Protein AF-A0A846MXH7-F1 (afdb_monomer_lite)

InterPro domains:
  IPR007420 Protein of unknown function DUF465 [PF04325] (18-61)
  IPR038444 DUF465 superfamily [G3DSA:6.10.280.50] (12-64)

Structure (mmCIF, N/CA/C/O backbone):
data_AF-A0A846MXH7-F1
#
_entry.id   AF-A0A846MXH7-F1
#
loop_
_atom_site.group_PDB
_atom_site.id
_atom_site.type_symbol
_atom_site.label_atom_id
_atom_site.label_alt_id
_atom_site.label_comp_id
_atom_site.label_asym_id
_atom_site.label_entity_id
_atom_site.label_seq_id
_atom_site.pdbx_PDB_ins_code
_atom_site.Cartn_x
_atom_site.Cartn_y
_atom_site.Cartn_z
_atom_site.occupancy
_atom_site.B_iso_or_equiv
_atom_site.auth_seq_id
_atom_site.auth_comp_id
_atom_site.auth_asym_id
_atom_site.auth_atom_id
_atom_site.pdbx_PDB_model_num
ATOM 1 N N . MET A 1 1 ? -6.157 1.528 29.530 1.00 41.12 1 MET A N 1
ATOM 2 C CA . MET A 1 1 ? -6.554 2.519 28.511 1.00 41.12 1 MET A CA 1
ATOM 3 C C . MET A 1 1 ? -6.859 1.743 27.249 1.00 41.12 1 MET A C 1
ATOM 5 O O . MET A 1 1 ? -5.975 1.532 26.434 1.00 41.12 1 MET A O 1
ATOM 9 N N . SER A 1 2 ? -8.068 1.197 27.182 1.00 45.75 2 SER A N 1
ATOM 10 C CA . SER A 1 2 ? -8.538 0.400 26.052 1.00 45.75 2 SER A CA 1
ATOM 11 C C . SER A 1 2 ? -9.356 1.362 25.209 1.00 45.75 2 SER A C 1
ATOM 13 O O . SER A 1 2 ? -10.479 1.684 25.583 1.00 45.75 2 SER A O 1
ATOM 15 N N . SER A 1 3 ? -8.736 1.959 24.192 1.00 51.84 3 SER A N 1
ATOM 16 C CA . SER A 1 3 ? -9.408 2.938 23.341 1.00 51.84 3 SER A CA 1
ATOM 17 C C . SER A 1 3 ? -10.573 2.262 22.621 1.00 51.84 3 SER A C 1
ATOM 19 O O . SER A 1 3 ? -10.361 1.476 21.701 1.00 51.84 3 SER A O 1
ATOM 21 N N . GLU A 1 4 ? -11.798 2.568 23.048 1.00 61.88 4 GLU A N 1
ATOM 22 C CA . GLU A 1 4 ? -12.996 2.405 22.230 1.00 61.88 4 GLU A CA 1
ATOM 23 C C . GLU A 1 4 ? -12.807 3.277 20.990 1.00 61.88 4 GLU A C 1
ATOM 25 O O . GLU A 1 4 ? -12.969 4.494 21.041 1.00 61.88 4 GLU A O 1
ATOM 30 N N . VAL A 1 5 ? -12.405 2.671 19.872 1.00 62.88 5 VAL A N 1
ATOM 31 C CA . VAL A 1 5 ? -12.433 3.355 18.580 1.00 62.88 5 VAL A CA 1
ATOM 32 C C . VAL A 1 5 ? -13.898 3.663 18.295 1.00 62.88 5 VAL A C 1
ATOM 34 O O . VAL A 1 5 ? -14.692 2.765 17.997 1.00 62.88 5 VAL A O 1
ATOM 37 N N . THR A 1 6 ? -14.270 4.930 18.449 1.00 68.00 6 THR A N 1
ATOM 38 C CA . THR A 1 6 ? -15.656 5.384 18.322 1.00 68.00 6 THR A CA 1
ATOM 39 C C . THR A 1 6 ? -16.180 5.053 16.918 1.00 68.00 6 THR A C 1
ATOM 41 O O . THR A 1 6 ? -15.437 5.145 15.942 1.00 68.00 6 THR A O 1
ATOM 44 N N . ALA A 1 7 ? -17.465 4.713 16.773 1.00 73.25 7 ALA A N 1
ATOM 45 C CA . ALA A 1 7 ? -18.085 4.398 15.475 1.00 73.25 7 ALA A CA 1
ATOM 46 C C . ALA A 1 7 ? -17.708 5.345 14.300 1.00 73.25 7 ALA A C 1
ATOM 48 O O . ALA A 1 7 ? -17.391 4.835 13.224 1.00 73.25 7 ALA A O 1
ATOM 49 N N . PRO A 1 8 ? -17.669 6.689 14.454 1.00 78.38 8 PRO A N 1
ATOM 50 C CA . PRO A 1 8 ? -17.224 7.580 13.375 1.00 78.38 8 PRO A CA 1
ATOM 51 C C . PRO A 1 8 ? -15.733 7.441 13.018 1.00 78.38 8 PRO A C 1
ATOM 53 O O . PRO A 1 8 ? -15.364 7.583 11.855 1.00 78.38 8 PRO A O 1
ATOM 56 N N . GLU A 1 9 ? -14.872 7.125 13.983 1.00 80.69 9 GLU A N 1
ATOM 57 C CA . GLU A 1 9 ? -13.431 6.957 13.772 1.00 80.69 9 GLU A CA 1
ATOM 58 C C . GLU A 1 9 ? -13.131 5.677 12.976 1.00 80.69 9 GLU A C 1
ATOM 60 O O . GLU A 1 9 ? -12.313 5.694 12.055 1.00 80.69 9 GLU A O 1
ATOM 65 N N . GLN A 1 10 ? -13.880 4.595 13.228 1.00 82.75 10 GLN A N 1
ATOM 66 C CA . GLN A 1 10 ? -13.793 3.366 12.428 1.00 82.75 10 GLN A CA 1
ATOM 67 C C . GLN A 1 10 ? -14.173 3.598 10.960 1.00 82.75 10 GLN A C 1
ATO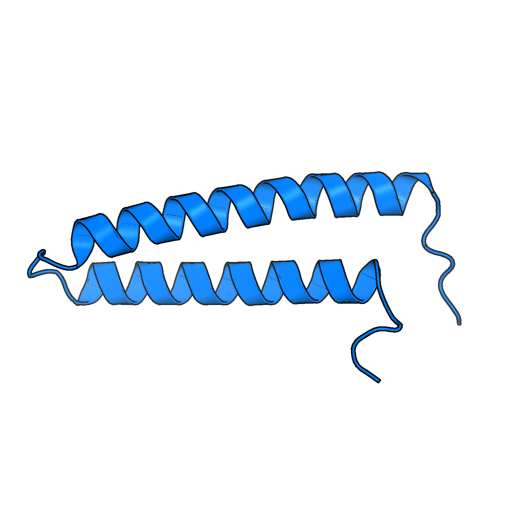M 69 O O . GLN A 1 10 ? -13.550 3.029 10.064 1.00 82.75 10 GLN A O 1
ATOM 74 N N . VAL A 1 11 ? -15.182 4.437 10.694 1.00 87.00 11 VAL A N 1
ATOM 75 C CA . VAL A 1 11 ? -15.602 4.776 9.322 1.00 87.00 11 VAL A CA 1
ATOM 76 C C . VAL A 1 11 ? -14.489 5.520 8.585 1.00 87.00 11 VAL A C 1
ATOM 78 O O . VAL A 1 11 ? -14.177 5.170 7.447 1.00 87.00 11 VAL A O 1
ATOM 81 N N . ILE A 1 12 ? -13.842 6.488 9.241 1.00 89.69 12 ILE A N 1
ATOM 82 C CA . ILE A 1 12 ? -12.709 7.233 8.671 1.00 89.69 12 ILE A CA 1
ATOM 83 C C . ILE A 1 12 ? -11.535 6.292 8.381 1.00 89.69 12 ILE A C 1
ATOM 85 O O . ILE A 1 12 ? -10.962 6.332 7.292 1.00 89.69 12 ILE A O 1
ATOM 89 N N . LEU A 1 13 ? -11.195 5.413 9.327 1.00 88.56 13 LEU A N 1
ATOM 90 C CA . LEU A 1 13 ? -10.119 4.437 9.157 1.00 88.56 13 LEU A CA 1
ATOM 91 C C . LEU A 1 13 ? -10.408 3.459 8.011 1.00 88.56 13 LEU A C 1
ATOM 93 O O . LEU A 1 13 ? -9.514 3.184 7.218 1.00 88.56 13 LEU A O 1
ATOM 97 N N . ARG A 1 14 ? -11.650 2.982 7.863 1.00 87.81 14 ARG A N 1
ATOM 98 C CA . ARG A 1 14 ? -12.058 2.117 6.740 1.00 87.81 14 ARG A CA 1
ATOM 99 C C . ARG A 1 14 ? -12.025 2.834 5.391 1.00 87.81 14 ARG A C 1
ATOM 101 O O . ARG A 1 14 ? -11.605 2.236 4.400 1.00 87.81 14 ARG A O 1
ATOM 108 N N . ALA A 1 15 ? -12.439 4.100 5.340 1.00 91.62 15 ALA A N 1
ATOM 109 C CA . ALA A 1 15 ? -12.332 4.910 4.128 1.00 91.62 15 ALA A CA 1
ATOM 110 C C . ALA A 1 15 ? -10.861 5.064 3.715 1.00 91.62 15 ALA A C 1
ATOM 112 O O . ALA A 1 15 ? -10.492 4.729 2.592 1.00 91.62 15 ALA A O 1
ATOM 113 N N . LYS A 1 16 ? -10.001 5.436 4.669 1.00 91.12 16 LYS A N 1
ATOM 114 C CA . LYS A 1 16 ? -8.556 5.558 4.454 1.00 91.12 16 LYS A CA 1
ATOM 115 C C . LYS A 1 16 ? -7.900 4.232 4.063 1.00 91.12 16 LYS A C 1
ATOM 117 O O . LYS A 1 16 ? -7.025 4.211 3.205 1.00 91.12 16 LYS A O 1
ATOM 122 N N . LEU A 1 17 ? -8.323 3.122 4.668 1.00 91.56 17 LEU A N 1
ATOM 123 C CA . LEU A 1 17 ? -7.868 1.782 4.299 1.00 91.56 17 LEU A CA 1
ATOM 124 C C . LEU A 1 17 ? -8.186 1.488 2.830 1.00 91.56 17 LEU A C 1
ATOM 126 O O . LEU A 1 17 ? -7.321 1.022 2.099 1.00 91.56 17 LEU A O 1
ATOM 130 N N . THR A 1 18 ? -9.405 1.807 2.391 1.00 92.50 18 THR A N 1
ATOM 131 C CA . THR A 1 18 ? -9.839 1.595 1.004 1.00 92.50 18 THR A CA 1
ATOM 132 C C . THR A 1 18 ? -8.999 2.417 0.025 1.00 92.50 18 THR A C 1
ATOM 134 O O . THR A 1 18 ? -8.542 1.879 -0.981 1.00 92.50 18 THR A O 1
ATOM 137 N N . GLU A 1 19 ? -8.737 3.688 0.341 1.00 94.25 19 GLU A N 1
ATOM 138 C CA . GLU A 1 19 ? -7.860 4.555 -0.459 1.00 94.25 19 GLU A CA 1
ATOM 139 C C . GLU A 1 19 ? -6.439 3.990 -0.564 1.00 94.25 19 GLU A C 1
ATOM 141 O O . GLU A 1 19 ? -5.906 3.860 -1.664 1.00 94.25 19 GLU A O 1
ATOM 146 N N . LEU A 1 20 ? -5.842 3.588 0.562 1.00 92.81 20 LEU A N 1
ATOM 147 C CA . LEU A 1 20 ? -4.486 3.034 0.584 1.00 92.81 20 LEU A CA 1
ATOM 148 C C . LEU A 1 20 ? -4.387 1.702 -0.166 1.00 92.81 20 LEU A C 1
ATOM 150 O O . LEU A 1 20 ? -3.392 1.458 -0.846 1.00 92.81 20 LEU A O 1
ATOM 154 N N . VAL A 1 21 ? -5.400 0.837 -0.058 1.00 92.00 21 VAL A N 1
ATOM 155 C CA . VAL A 1 21 ? -5.464 -0.432 -0.800 1.00 92.00 21 VAL A CA 1
ATOM 156 C C . VAL A 1 21 ? -5.566 -0.173 -2.302 1.00 92.00 21 VAL A C 1
ATOM 158 O O . VAL A 1 21 ? -4.885 -0.845 -3.080 1.00 92.00 21 VAL A O 1
ATOM 161 N N . GLN A 1 22 ? -6.374 0.808 -2.714 1.00 95.06 22 GLN A N 1
ATOM 162 C CA . GLN A 1 22 ? -6.474 1.203 -4.116 1.00 95.06 22 GLN A CA 1
ATOM 163 C C . GLN A 1 22 ? -5.135 1.747 -4.629 1.00 95.06 22 GLN A C 1
ATOM 165 O O . GLN A 1 22 ? -4.626 1.251 -5.630 1.00 95.06 22 GLN A O 1
ATOM 170 N N . GLU A 1 23 ? -4.508 2.673 -3.897 1.00 94.44 23 GLU A N 1
ATOM 171 C CA . GLU A 1 23 ? -3.204 3.236 -4.264 1.00 94.44 23 GLU A CA 1
ATOM 172 C C . GLU A 1 23 ? -2.117 2.152 -4.334 1.00 94.44 23 GLU A C 1
ATOM 174 O O . GLU A 1 23 ? -1.304 2.135 -5.257 1.00 94.44 23 GLU A O 1
ATOM 179 N N . HIS A 1 24 ? -2.121 1.198 -3.397 1.00 94.00 24 HIS A N 1
ATOM 180 C CA 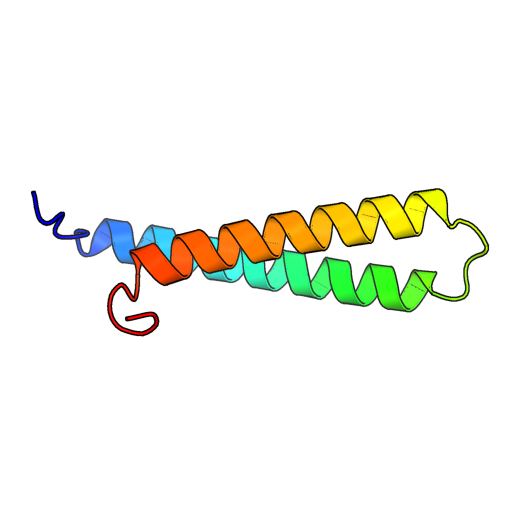. HIS A 1 24 ? -1.209 0.056 -3.412 1.00 94.00 24 HIS A CA 1
ATOM 181 C C . HIS A 1 24 ? -1.403 -0.806 -4.666 1.00 94.00 24 HIS A C 1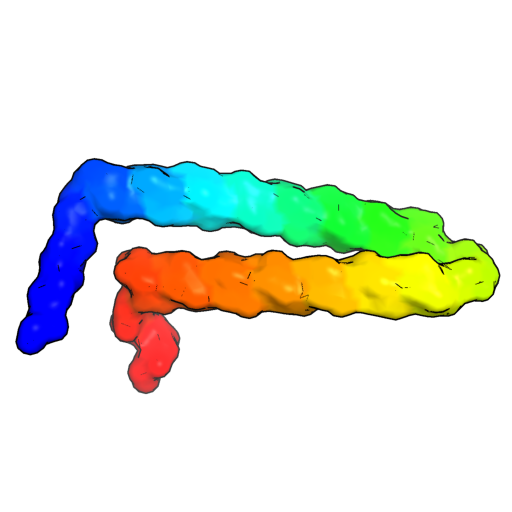
ATOM 183 O O . HIS A 1 24 ? -0.417 -1.237 -5.266 1.00 94.00 24 HIS A O 1
ATOM 189 N N . ARG A 1 25 ? -2.653 -1.055 -5.076 1.00 93.19 25 ARG A N 1
ATOM 190 C CA . ARG A 1 25 ? -2.976 -1.821 -6.288 1.00 93.19 25 ARG A CA 1
ATOM 191 C C . ARG A 1 25 ? -2.534 -1.097 -7.559 1.00 93.19 25 ARG A C 1
ATOM 193 O O . ARG A 1 25 ? -1.997 -1.737 -8.461 1.00 93.19 25 ARG A O 1
ATOM 200 N N . ASP A 1 26 ? -2.713 0.218 -7.611 1.00 93.69 26 ASP A N 1
ATOM 201 C CA . ASP A 1 26 ? -2.275 1.043 -8.739 1.00 93.69 26 ASP A CA 1
ATOM 202 C C . ASP A 1 26 ? -0.742 1.070 -8.839 1.00 93.69 26 ASP A C 1
ATOM 204 O O . ASP A 1 26 ? -0.174 0.945 -9.926 1.00 93.69 26 ASP A O 1
ATOM 208 N N . LEU A 1 27 ? -0.054 1.153 -7.694 1.00 92.69 27 LEU A N 1
ATOM 209 C CA . LEU A 1 27 ? 1.401 1.010 -7.611 1.00 92.69 27 LEU A CA 1
ATOM 210 C C . LEU A 1 27 ? 1.874 -0.365 -8.075 1.00 92.69 27 LEU A C 1
ATOM 212 O O . LEU A 1 27 ? 2.931 -0.451 -8.696 1.00 92.69 27 LEU A O 1
ATOM 216 N N . ASP A 1 28 ? 1.111 -1.419 -7.794 1.00 93.19 28 ASP A N 1
ATOM 217 C CA . ASP A 1 28 ? 1.421 -2.764 -8.267 1.00 93.19 28 ASP A CA 1
ATOM 218 C C . ASP A 1 28 ? 1.351 -2.864 -9.787 1.00 93.19 28 ASP A C 1
ATOM 220 O O . ASP A 1 28 ? 2.321 -3.271 -10.421 1.00 93.19 28 ASP A O 1
ATOM 224 N N . ALA A 1 29 ? 0.261 -2.374 -10.382 1.00 92.94 29 ALA A N 1
ATOM 225 C CA . ALA A 1 29 ? 0.118 -2.327 -11.833 1.00 92.94 29 ALA A CA 1
ATOM 226 C C . ALA A 1 29 ? 1.233 -1.498 -12.498 1.00 92.94 29 ALA A C 1
ATOM 228 O O . ALA A 1 29 ? 1.743 -1.870 -13.555 1.00 92.94 29 ALA A O 1
ATOM 229 N N . ALA A 1 30 ? 1.653 -0.394 -11.869 1.00 90.81 30 ALA A N 1
ATOM 230 C CA . ALA A 1 30 ? 2.766 0.420 -12.351 1.00 90.81 30 ALA A CA 1
ATOM 231 C C . ALA A 1 30 ? 4.120 -0.306 -12.259 1.00 90.81 30 ALA A C 1
ATOM 233 O O . ALA A 1 30 ? 4.948 -0.171 -13.160 1.00 90.81 30 ALA A O 1
ATOM 234 N N . ILE A 1 31 ? 4.361 -1.074 -11.190 1.00 90.44 31 ILE A N 1
ATOM 235 C CA . ILE A 1 31 ? 5.576 -1.888 -11.040 1.00 90.44 31 ILE A CA 1
ATOM 236 C C . ILE A 1 31 ? 5.603 -3.001 -12.086 1.00 90.44 31 ILE A C 1
ATOM 238 O O . ILE A 1 31 ? 6.643 -3.190 -12.714 1.00 90.44 31 ILE A O 1
ATOM 242 N N . ASP A 1 32 ? 4.481 -3.689 -12.299 1.00 91.19 32 ASP A N 1
ATOM 243 C CA . ASP A 1 32 ? 4.364 -4.757 -13.294 1.00 91.19 32 ASP A CA 1
ATOM 244 C C . ASP A 1 32 ? 4.610 -4.222 -14.710 1.00 91.19 32 ASP A C 1
ATOM 246 O O . ASP A 1 32 ? 5.383 -4.805 -15.466 1.00 91.19 32 ASP A O 1
ATOM 250 N N . ALA A 1 33 ? 4.055 -3.051 -15.041 1.00 89.25 33 ALA A N 1
ATOM 251 C CA . ALA A 1 33 ? 4.304 -2.383 -16.319 1.00 89.25 33 ALA A CA 1
ATOM 252 C C . ALA A 1 33 ? 5.767 -1.929 -16.498 1.00 89.25 33 ALA A C 1
ATOM 254 O O . ALA A 1 33 ? 6.250 -1.822 -17.624 1.00 89.25 33 ALA A O 1
ATOM 255 N N . MET A 1 34 ? 6.482 -1.653 -15.401 1.00 85.38 34 MET A N 1
ATOM 256 C CA . MET A 1 34 ? 7.895 -1.257 -15.417 1.00 85.38 34 MET A CA 1
ATOM 257 C C . MET A 1 34 ? 8.868 -2.429 -15.297 1.00 85.38 34 MET A C 1
ATOM 259 O O . MET A 1 34 ? 10.074 -2.203 -15.369 1.00 85.38 34 MET A O 1
ATOM 263 N N . ASN A 1 35 ? 8.392 -3.661 -15.115 1.00 79.88 35 ASN A N 1
ATOM 264 C CA . ASN A 1 35 ? 9.269 -4.808 -14.895 1.00 79.88 35 ASN A CA 1
ATOM 265 C C . ASN A 1 35 ? 10.172 -5.112 -16.108 1.00 79.88 35 ASN A C 1
ATOM 267 O O . ASN A 1 35 ? 11.282 -5.605 -15.927 1.00 79.88 35 ASN A O 1
ATOM 271 N N . ASP A 1 36 ? 9.739 -4.728 -17.312 1.00 79.75 36 ASP A N 1
ATOM 272 C CA . ASP A 1 36 ? 10.520 -4.840 -18.552 1.00 79.75 36 ASP A CA 1
ATOM 273 C C . ASP A 1 36 ? 11.343 -3.573 -18.874 1.00 79.75 36 ASP A C 1
ATOM 275 O O . ASP A 1 36 ? 12.059 -3.522 -19.877 1.00 79.75 36 ASP A O 1
ATOM 279 N N . ALA A 1 37 ? 11.265 -2.529 -18.041 1.00 78.88 37 ALA A N 1
ATOM 280 C CA . ALA A 1 37 ? 12.011 -1.292 -18.242 1.00 78.88 37 ALA A CA 1
ATOM 281 C C . ALA A 1 37 ? 13.436 -1.395 -17.655 1.00 78.88 37 ALA A C 1
ATOM 283 O O . ALA A 1 37 ? 13.617 -1.875 -16.536 1.00 78.88 37 ALA A O 1
ATOM 284 N N . PRO A 1 38 ? 14.467 -0.856 -18.333 1.00 79.12 38 PRO A N 1
ATOM 285 C CA . PRO A 1 38 ? 15.849 -0.876 -17.838 1.00 79.12 38 PRO A CA 1
ATOM 286 C C . PRO A 1 38 ? 16.093 0.044 -16.623 1.00 79.12 38 PRO A C 1
ATOM 288 O O . PRO A 1 38 ? 17.198 0.074 -16.079 1.00 79.12 38 PRO A O 1
ATOM 291 N N . ASP A 1 39 ? 15.088 0.807 -16.178 1.00 85.06 39 ASP A N 1
ATOM 292 C CA . ASP A 1 39 ? 15.221 1.782 -15.093 1.00 85.06 39 ASP A CA 1
ATOM 293 C C . ASP A 1 39 ? 15.023 1.144 -13.702 1.00 85.06 39 ASP A C 1
ATOM 295 O O . ASP A 1 39 ? 13.987 1.267 -13.036 1.00 85.06 39 ASP A O 1
ATOM 299 N N . ILE A 1 40 ? 16.077 0.461 -13.246 1.00 85.94 40 ILE A N 1
ATOM 300 C CA . ILE A 1 40 ? 16.145 -0.225 -11.945 1.00 85.94 40 ILE A CA 1
ATOM 301 C C . ILE A 1 40 ? 15.939 0.755 -10.774 1.00 85.94 40 ILE A C 1
ATOM 303 O O . ILE A 1 40 ? 15.350 0.390 -9.749 1.00 85.94 40 ILE A O 1
ATOM 307 N N . MET A 1 41 ? 16.392 2.009 -10.899 1.00 89.31 41 MET A N 1
ATOM 308 C CA . MET A 1 41 ? 16.256 3.015 -9.837 1.00 89.31 41 MET A CA 1
ATOM 309 C C . MET A 1 41 ? 14.794 3.403 -9.627 1.00 89.31 41 MET A C 1
ATOM 311 O O . MET A 1 41 ? 14.324 3.463 -8.484 1.00 89.31 41 MET A O 1
ATOM 315 N N . GLN A 1 42 ? 14.053 3.632 -10.714 1.00 88.56 42 GLN A N 1
ATOM 316 C CA . GLN A 1 42 ? 12.630 3.937 -10.614 1.00 88.56 42 GLN A CA 1
ATOM 317 C C . GLN A 1 42 ? 11.831 2.760 -10.053 1.00 88.56 42 GLN A C 1
ATOM 319 O O . GLN A 1 42 ? 11.026 2.958 -9.140 1.00 88.56 42 GLN A O 1
ATOM 324 N N . LEU A 1 43 ? 12.105 1.541 -10.518 1.00 89.44 43 LEU A N 1
ATOM 325 C CA . LEU A 1 43 ? 11.444 0.332 -10.031 1.00 89.44 43 LEU A CA 1
ATOM 326 C C . LEU A 1 43 ? 11.717 0.096 -8.535 1.00 89.44 43 LEU A C 1
ATOM 328 O O . LEU A 1 43 ? 10.801 -0.211 -7.770 1.00 89.44 43 LEU A O 1
ATOM 332 N N . THR A 1 44 ? 12.944 0.349 -8.072 1.00 90.12 44 THR A N 1
ATOM 333 C CA . THR A 1 44 ? 13.295 0.295 -6.641 1.00 90.12 44 THR A CA 1
ATOM 334 C C . THR A 1 44 ? 12.519 1.335 -5.825 1.00 90.12 44 THR A C 1
ATOM 336 O O . THR A 1 44 ? 12.011 1.031 -4.742 1.00 90.12 44 THR A O 1
ATOM 339 N N . ARG A 1 45 ? 12.367 2.560 -6.347 1.00 91.25 45 ARG A N 1
ATOM 340 C CA . ARG A 1 45 ? 11.586 3.625 -5.696 1.00 91.25 45 ARG A CA 1
ATOM 341 C C . ARG A 1 45 ? 10.107 3.255 -5.581 1.00 91.25 45 ARG A C 1
ATOM 343 O O . ARG A 1 45 ? 9.516 3.493 -4.529 1.00 91.25 45 ARG A O 1
ATOM 350 N N . LEU A 1 46 ? 9.518 2.671 -6.626 1.00 91.12 46 LEU A N 1
ATOM 351 C CA . LEU A 1 46 ? 8.125 2.218 -6.608 1.00 91.12 46 LEU A CA 1
ATOM 352 C C . LEU A 1 46 ? 7.920 1.070 -5.620 1.00 91.12 46 LEU A C 1
ATOM 354 O O . LEU A 1 46 ? 7.029 1.153 -4.781 1.00 91.12 46 LEU A O 1
ATOM 358 N N . LYS A 1 47 ? 8.799 0.060 -5.621 1.00 91.25 47 LYS A N 1
ATOM 359 C CA . LYS A 1 47 ? 8.751 -1.038 -4.641 1.00 91.25 47 LYS A CA 1
ATOM 360 C C . LYS A 1 47 ? 8.850 -0.534 -3.200 1.00 91.25 47 LYS A C 1
ATOM 362 O O . LYS A 1 47 ? 8.108 -0.998 -2.338 1.00 91.25 47 LYS A O 1
ATOM 367 N N . LYS A 1 48 ? 9.705 0.462 -2.933 1.00 93.88 48 LYS A N 1
ATOM 368 C CA . LYS A 1 48 ? 9.805 1.091 -1.606 1.00 93.88 48 LYS A CA 1
ATOM 369 C C . LYS A 1 48 ? 8.518 1.825 -1.213 1.00 93.88 48 LYS A C 1
ATOM 371 O O . LYS A 1 48 ? 8.090 1.711 -0.068 1.00 93.88 48 LYS A O 1
ATOM 376 N N . LYS A 1 49 ? 7.889 2.548 -2.147 1.00 93.31 49 LYS A N 1
ATOM 377 C CA . LYS A 1 49 ? 6.579 3.183 -1.917 1.00 93.31 49 LYS A CA 1
ATOM 378 C C . LYS A 1 49 ? 5.492 2.145 -1.635 1.00 93.31 49 LYS A C 1
ATOM 380 O O . LYS A 1 49 ? 4.767 2.292 -0.658 1.00 93.31 49 LYS A O 1
ATOM 385 N N . LYS A 1 50 ? 5.436 1.075 -2.432 1.00 91.38 50 LYS A N 1
ATOM 386 C CA . LYS A 1 50 ? 4.504 -0.043 -2.243 1.00 91.38 50 LYS A CA 1
ATOM 387 C C . LYS A 1 50 ? 4.647 -0.663 -0.848 1.00 91.38 50 LYS A C 1
ATOM 389 O O . LYS A 1 50 ? 3.646 -0.866 -0.169 1.00 91.38 50 LYS A O 1
ATOM 394 N N . LEU A 1 51 ? 5.880 -0.904 -0.393 1.00 94.00 51 LEU A N 1
ATOM 395 C CA . LEU A 1 51 ? 6.141 -1.423 0.953 1.00 94.00 51 LEU A CA 1
ATOM 396 C C . LEU A 1 51 ? 5.614 -0.476 2.043 1.00 94.00 51 LEU A C 1
ATOM 398 O O . LEU A 1 51 ? 4.902 -0.914 2.937 1.00 94.00 51 LEU A O 1
ATOM 402 N N . ALA A 1 52 ? 5.877 0.827 1.922 1.00 93.19 52 ALA A N 1
ATOM 403 C CA . ALA A 1 52 ? 5.390 1.816 2.883 1.00 93.19 52 ALA A CA 1
ATOM 404 C C . ALA A 1 52 ? 3.852 1.928 2.917 1.00 93.19 52 ALA A C 1
ATOM 406 O O . ALA A 1 52 ? 3.286 2.203 3.975 1.00 93.19 52 ALA A O 1
ATOM 407 N N . LEU A 1 53 ? 3.165 1.731 1.785 1.00 92.12 53 LEU A N 1
ATOM 408 C CA . LEU A 1 53 ? 1.699 1.654 1.754 1.00 92.12 53 LEU A CA 1
ATOM 409 C C . LEU A 1 53 ? 1.197 0.391 2.448 1.00 92.12 53 LEU A C 1
ATOM 411 O O . LEU A 1 53 ? 0.285 0.476 3.264 1.00 92.12 53 LEU A O 1
ATOM 415 N N . LYS A 1 54 ? 1.827 -0.760 2.191 1.00 90.44 54 LYS A N 1
ATOM 416 C CA . LYS A 1 54 ? 1.501 -2.020 2.868 1.00 90.44 54 LYS A CA 1
ATOM 417 C C . LYS A 1 54 ? 1.639 -1.901 4.390 1.00 90.44 54 LYS A C 1
ATOM 419 O O . LYS A 1 54 ? 0.750 -2.342 5.111 1.00 90.44 54 LYS A O 1
ATOM 424 N N . ASP A 1 55 ? 2.701 -1.262 4.874 1.00 92.81 55 ASP A N 1
ATOM 425 C CA . ASP A 1 55 ? 2.909 -1.043 6.311 1.00 92.81 55 ASP A CA 1
ATOM 426 C C . ASP A 1 55 ? 1.828 -0.127 6.916 1.00 92.81 55 ASP A C 1
ATOM 428 O O . ASP A 1 55 ? 1.363 -0.349 8.035 1.00 92.81 55 ASP A O 1
ATOM 432 N N . GLN A 1 56 ? 1.383 0.892 6.172 1.00 91.69 56 GLN A N 1
ATOM 433 C CA . GLN A 1 56 ? 0.288 1.771 6.595 1.00 91.69 56 GLN A CA 1
ATOM 434 C C . GLN A 1 56 ? -1.067 1.058 6.619 1.00 91.69 56 GLN A C 1
ATOM 436 O O . GLN A 1 56 ? -1.821 1.243 7.575 1.00 91.69 56 GLN A O 1
ATOM 441 N N . ILE A 1 57 ? -1.352 0.233 5.607 1.00 90.56 57 ILE A N 1
ATOM 442 C CA . ILE A 1 57 ? -2.536 -0.636 5.544 1.00 90.56 57 ILE A CA 1
ATOM 443 C C . ILE A 1 57 ? -2.556 -1.535 6.778 1.00 90.56 57 ILE A C 1
ATOM 445 O O . ILE A 1 57 ? -3.502 -1.465 7.556 1.00 90.56 57 ILE A O 1
ATOM 449 N N . ALA A 1 58 ? -1.467 -2.264 7.034 1.00 89.44 58 ALA A N 1
ATOM 450 C CA . ALA A 1 58 ? -1.357 -3.156 8.183 1.00 89.44 58 ALA A CA 1
ATOM 451 C C . ALA A 1 58 ? -1.540 -2.413 9.517 1.00 89.44 58 ALA A C 1
ATOM 453 O O . ALA A 1 58 ? -2.151 -2.934 10.447 1.00 89.44 58 ALA A O 1
ATOM 454 N N . LYS A 1 59 ? -1.043 -1.176 9.637 1.00 89.06 59 LYS A N 1
ATOM 455 C CA . LYS A 1 59 ? -1.238 -0.360 10.843 1.00 89.06 59 LYS A CA 1
ATOM 456 C C . LYS A 1 59 ? -2.708 0.006 11.064 1.00 89.06 59 LYS A C 1
ATOM 458 O O . LYS A 1 59 ? -3.172 -0.054 12.199 1.00 89.06 59 LYS A O 1
ATOM 463 N N . ILE A 1 60 ? -3.429 0.384 10.008 1.00 88.38 60 ILE A N 1
ATOM 464 C CA . ILE A 1 60 ? -4.859 0.723 10.084 1.00 88.38 60 ILE A CA 1
ATOM 465 C C . ILE A 1 60 ? -5.703 -0.533 10.316 1.00 88.38 60 ILE A C 1
ATOM 467 O O . ILE A 1 60 ? -6.624 -0.504 11.127 1.00 88.38 60 ILE A O 1
ATOM 471 N N . GLU A 1 61 ? -5.362 -1.649 9.672 1.00 85.81 61 GLU A N 1
ATOM 472 C CA . GLU A 1 61 ? -6.001 -2.945 9.914 1.00 85.81 61 GLU A CA 1
ATOM 473 C C . GLU A 1 61 ? -5.835 -3.380 11.367 1.00 85.81 61 GLU A C 1
ATOM 475 O O . GLU A 1 61 ? -6.827 -3.726 11.991 1.00 85.81 61 GLU A O 1
ATOM 480 N N . ASN A 1 62 ? -4.639 -3.261 11.951 1.00 85.06 62 ASN A N 1
ATOM 481 C CA . ASN A 1 62 ? -4.418 -3.553 13.372 1.00 85.06 62 ASN A CA 1
ATOM 482 C C . ASN A 1 62 ? -5.212 -2.629 14.310 1.00 85.06 62 ASN A C 1
ATOM 484 O O . ASN A 1 62 ? -5.613 -3.047 15.392 1.00 85.06 62 ASN A O 1
ATOM 488 N N . GLN A 1 63 ? -5.454 -1.376 13.915 1.00 82.94 63 GLN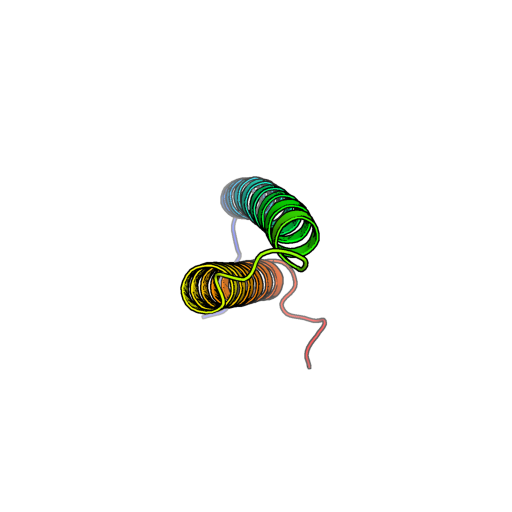 A N 1
ATOM 489 C CA . GLN A 1 63 ? -6.307 -0.459 14.681 1.00 82.94 63 GLN A CA 1
ATOM 490 C C . GLN A 1 63 ? -7.796 -0.824 14.588 1.00 82.94 63 GLN A C 1
ATOM 492 O O . GLN A 1 63 ? -8.543 -0.564 15.527 1.00 82.94 63 GLN A O 1
ATOM 497 N N . LEU A 1 64 ? -8.229 -1.408 13.467 1.00 81.44 64 LEU A N 1
ATOM 498 C CA . LEU A 1 64 ? -9.615 -1.819 13.222 1.00 81.44 64 LEU A CA 1
ATOM 499 C C . LEU A 1 64 ? -9.924 -3.246 13.702 1.00 81.44 64 LEU A C 1
ATOM 501 O O . LEU A 1 64 ? -11.063 -3.536 14.060 1.00 81.44 64 LEU A O 1
ATOM 505 N N . LEU A 1 65 ? -8.935 -4.136 13.668 1.00 70.25 65 LEU A N 1
ATOM 506 C CA . LEU A 1 65 ? -9.028 -5.572 13.930 1.00 70.25 65 LEU A CA 1
ATOM 507 C C . LEU A 1 65 ? -7.917 -5.988 14.912 1.00 70.25 65 LEU A C 1
ATOM 509 O O . LEU A 1 65 ? -7.027 -6.754 14.539 1.00 70.25 65 LEU A O 1
ATOM 513 N N . PRO A 1 66 ? -7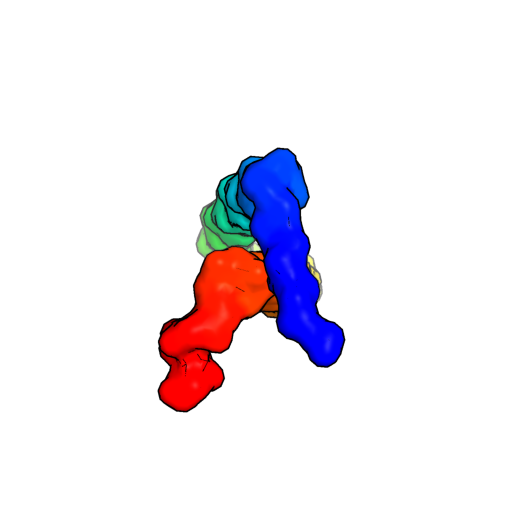.941 -5.497 16.164 1.00 64.44 66 PRO A N 1
ATOM 514 C CA . PRO A 1 66 ? -6.881 -5.763 17.139 1.00 64.44 66 PRO A CA 1
ATOM 515 C C . PRO A 1 66 ? -6.706 -7.251 17.519 1.00 64.44 66 PRO A C 1
ATOM 517 O O . PRO A 1 66 ? -5.742 -7.573 18.202 1.00 64.44 66 PRO A O 1
ATOM 520 N N . ASP A 1 67 ? -7.591 -8.154 17.077 1.00 52.03 67 ASP A N 1
ATOM 521 C CA . ASP A 1 67 ? -7.703 -9.542 17.567 1.00 52.03 67 ASP A CA 1
ATOM 522 C C . ASP A 1 67 ? -7.209 -10.647 16.603 1.00 52.03 67 ASP A C 1
ATOM 524 O O . ASP A 1 67 ? -7.368 -11.827 16.902 1.00 52.03 67 ASP A O 1
ATOM 528 N N . ILE A 1 68 ? -6.632 -10.325 15.436 1.00 54.62 68 ILE A N 1
ATOM 529 C CA . ILE A 1 68 ? -6.261 -11.354 14.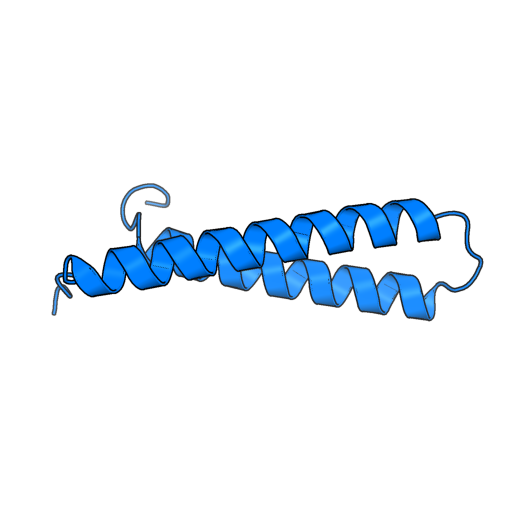425 1.00 54.62 68 ILE A CA 1
ATOM 530 C C . ILE A 1 68 ? -4.749 -11.673 14.416 1.00 54.62 68 ILE A C 1
ATOM 532 O O . ILE A 1 68 ? -4.326 -12.649 13.802 1.00 54.62 68 ILE A O 1
ATOM 536 N N . ILE A 1 69 ? -3.918 -10.884 15.111 1.00 49.50 69 ILE A N 1
ATOM 537 C CA . ILE A 1 69 ? -2.451 -11.070 15.186 1.00 49.50 69 ILE A CA 1
ATOM 538 C C . ILE A 1 69 ? -1.988 -11.251 16.649 1.00 49.50 69 ILE A C 1
ATOM 540 O O . ILE A 1 69 ? -1.004 -10.643 17.074 1.00 49.50 69 ILE A O 1
ATOM 544 N N . ALA A 1 70 ? -2.723 -12.054 17.428 1.00 46.75 70 ALA A N 1
ATOM 545 C CA . ALA A 1 70 ? -2.314 -12.557 18.745 1.00 46.75 70 ALA A CA 1
ATOM 546 C C . ALA A 1 70 ? -1.888 -14.030 18.657 1.00 46.75 70 ALA A C 1
ATOM 548 O O . ALA A 1 70 ? -2.545 -14.787 17.905 1.00 46.75 70 ALA A O 1
#

Foldseek 3Di:
DPDPCDPVNLVVLVVVLVVLVVVLVVLVVVLVVCVPPPCPVVNVVSVVVSVVSVVVSVVSCCVNPVDPPD

Sequence (70 aa):
MSSEVTAPEQVILRAKLTELVQEHRDLDAAIDAMNDAPDIMQLTRLKKKKLALKDQIAKIENQLLPDIIA

pLDDT: mean 83.21, std 13.79, range [41.12, 95.06]

Organism: NCBI:txid189966

Radius of gyration: 15.59 Å; chains: 1; bounding box: 34×20×47 Å

Secondary structure (DSSP, 8-state):
------HHHHHHHHHHHHHHHHHHHHHHHHHHHHTTSS-HHHHHHHHHHHHHHHHHHHHHHHHH-TTS--